Protein AF-V4BPS8-F1 (afdb_monomer_lite)

Organism: Lottia gigantea (NCBI:txid225164)

pLDDT: mean 82.81, std 18.41, range [32.12, 96.81]

Sequence (156 aa):
MDLLKAGKVRSAIPCNECEKPSCIYSQLKLSRDQEAVLQQIKEAYWFICGDGLDSDAVITRCCLTCTSPMESQYFSACSGCGLPAVCHYCGTLENLLDDYEDYKEDLYSKFSSVRPLCAPCRAKGLEAKTWGQIIKNKKENPTLNIRSRVYTIITE

Secondary structure (DSSP, 8-state):
--HHHHPEEEEEEE-TTT-PEEEEEESSPPPHHHHHHHHHHHHHS---TT---EETTEEEPTT--TTSPPPHHHHHHHHHHT-----TTT---TTBPPTTSHHHHHHHHHEEEE---BHHHHHTT----EEEE----S------------------

Radius of gyration: 17.67 Å; chains: 1; bounding box: 39×37×54 Å

Structure (mmCIF, N/CA/C/O backbone):
data_AF-V4BPS8-F1
#
_entry.id   AF-V4BPS8-F1
#
loop_
_atom_site.group_PDB
_atom_site.id
_atom_site.type_symbol
_atom_site.label_atom_id
_atom_site.label_alt_id
_atom_site.label_comp_id
_atom_site.label_asym_id
_atom_site.label_entity_id
_atom_site.label_seq_id
_atom_site.pdbx_PDB_ins_code
_atom_site.Cartn_x
_atom_site.Cartn_y
_atom_site.Cartn_z
_atom_site.occupancy
_atom_site.B_iso_or_equiv
_atom_site.auth_seq_id
_atom_site.auth_comp_id
_atom_site.auth_asym_id
_atom_site.auth_atom_id
_atom_site.pdbx_PDB_model_num
ATOM 1 N N . MET A 1 1 ? -23.279 -9.829 3.967 1.00 41.16 1 MET A N 1
ATOM 2 C CA . MET A 1 1 ? -23.171 -8.471 3.392 1.00 41.16 1 MET A CA 1
ATOM 3 C C . MET A 1 1 ? -21.688 -8.222 3.183 1.00 41.16 1 MET A C 1
ATOM 5 O O . MET A 1 1 ? -20.941 -8.334 4.139 1.00 41.16 1 MET A O 1
ATOM 9 N N . ASP A 1 2 ? -21.237 -8.037 1.947 1.00 55.34 2 ASP A N 1
ATOM 10 C CA . ASP A 1 2 ? -19.807 -7.995 1.614 1.00 55.34 2 ASP A CA 1
ATOM 11 C C . ASP A 1 2 ? -19.279 -6.565 1.841 1.00 55.34 2 ASP A C 1
ATOM 13 O O . ASP A 1 2 ? -19.266 -5.749 0.917 1.00 55.34 2 ASP A O 1
ATOM 17 N N . LEU A 1 3 ? -18.950 -6.213 3.096 1.00 56.47 3 LEU A N 1
ATOM 18 C CA . LEU A 1 3 ? -18.515 -4.857 3.483 1.00 56.47 3 LEU A CA 1
ATOM 19 C C . LEU A 1 3 ? -17.348 -4.350 2.608 1.00 56.47 3 LEU A C 1
ATOM 21 O O . LEU A 1 3 ? -17.255 -3.149 2.361 1.00 56.47 3 LEU A O 1
ATOM 25 N N . LEU A 1 4 ? -16.506 -5.249 2.079 1.00 61.03 4 LEU A N 1
ATOM 26 C CA . LEU A 1 4 ? -15.384 -4.921 1.190 1.00 61.03 4 LEU A CA 1
ATOM 27 C C . LEU A 1 4 ? -15.823 -4.401 -0.185 1.00 61.03 4 LEU A C 1
ATOM 29 O O . LEU A 1 4 ? -15.088 -3.635 -0.803 1.00 61.03 4 LEU A O 1
ATOM 33 N N . LYS A 1 5 ? -17.005 -4.791 -0.684 1.00 62.56 5 LYS A N 1
ATOM 34 C CA . LYS A 1 5 ? -17.502 -4.333 -1.995 1.00 62.56 5 LYS A CA 1
ATOM 35 C C . LYS A 1 5 ? -17.992 -2.884 -1.971 1.00 62.56 5 LYS A C 1
ATOM 37 O O . LYS A 1 5 ? -17.950 -2.226 -3.006 1.00 62.56 5 LYS A O 1
ATOM 42 N N . ALA A 1 6 ? -18.439 -2.392 -0.814 1.00 61.75 6 ALA A N 1
ATOM 43 C CA . ALA A 1 6 ? -18.946 -1.026 -0.641 1.00 61.75 6 ALA A CA 1
ATOM 44 C C . ALA A 1 6 ? -18.025 -0.121 0.204 1.00 61.75 6 ALA A C 1
ATOM 46 O O . ALA A 1 6 ? -18.181 1.101 0.193 1.00 61.75 6 ALA A O 1
ATOM 47 N N . GLY A 1 7 ? -17.073 -0.698 0.943 1.00 77.12 7 GLY A N 1
ATOM 48 C CA . GLY A 1 7 ? -16.160 0.023 1.825 1.00 77.12 7 GLY A CA 1
ATOM 49 C C . GLY A 1 7 ? -15.063 0.786 1.082 1.00 77.12 7 GLY A C 1
ATOM 50 O O . GLY A 1 7 ? -14.541 0.342 0.059 1.00 77.12 7 GLY A O 1
ATOM 51 N N . LYS A 1 8 ? -14.669 1.939 1.629 1.00 90.31 8 LYS A N 1
ATOM 52 C CA . LYS A 1 8 ? -13.466 2.671 1.210 1.00 90.31 8 LYS A CA 1
ATOM 53 C C . LYS A 1 8 ? -12.344 2.379 2.192 1.00 90.31 8 LYS A C 1
ATOM 55 O O . LYS A 1 8 ? -12.597 2.251 3.387 1.00 90.31 8 LYS A O 1
ATOM 60 N N . VAL A 1 9 ? -11.110 2.330 1.699 1.00 92.88 9 VAL A N 1
ATOM 61 C CA . VAL A 1 9 ? -9.936 2.310 2.577 1.00 92.88 9 VAL A CA 1
ATOM 62 C C . VAL A 1 9 ? -9.939 3.603 3.388 1.00 92.88 9 VAL A C 1
ATOM 64 O O . VAL A 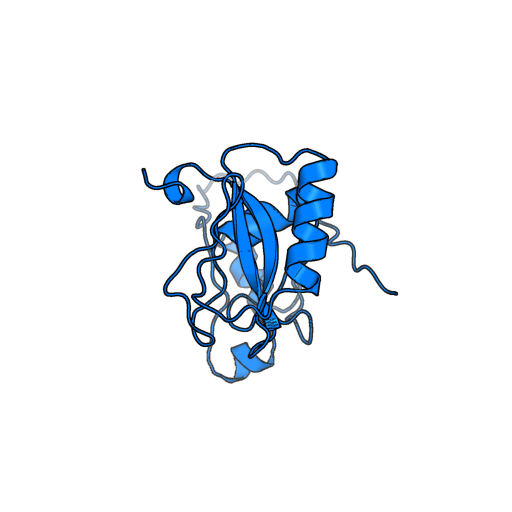1 9 ? -10.063 4.693 2.826 1.00 92.88 9 VAL A O 1
ATOM 67 N N . ARG A 1 10 ? -9.880 3.467 4.711 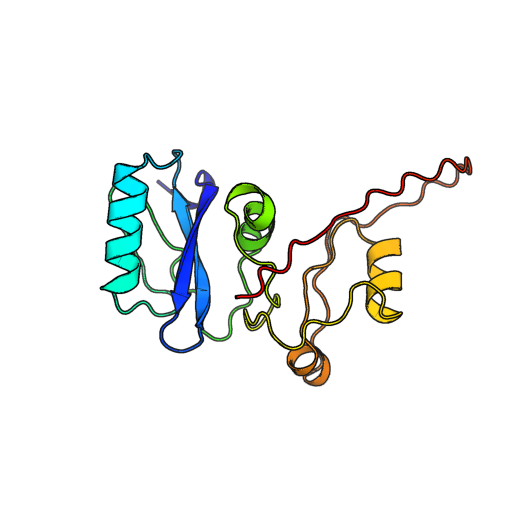1.00 92.75 10 A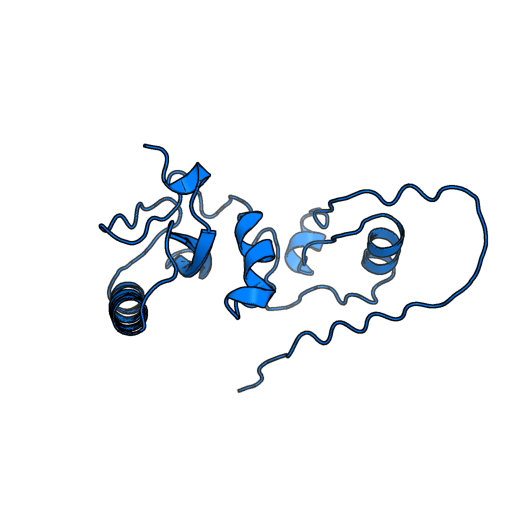RG A N 1
ATOM 68 C CA . ARG A 1 10 ? -9.824 4.582 5.668 1.00 92.75 10 ARG A CA 1
ATOM 69 C C . ARG A 1 10 ? -8.473 4.693 6.339 1.00 92.75 10 ARG A C 1
ATOM 71 O O . ARG A 1 10 ? -8.097 5.779 6.760 1.00 92.75 10 ARG A O 1
ATOM 78 N N . SER A 1 11 ? -7.756 3.582 6.434 1.00 93.38 11 SER A N 1
ATOM 79 C CA . SER A 1 11 ? -6.436 3.530 7.037 1.00 93.38 11 SER A CA 1
ATOM 80 C C . SER A 1 11 ? -5.701 2.260 6.611 1.00 93.38 11 SER A C 1
ATOM 82 O O . SER A 1 11 ? -6.225 1.474 5.820 1.00 93.38 11 SER A O 1
ATOM 84 N N . ALA A 1 12 ? -4.507 2.051 7.152 1.00 94.44 12 ALA A N 1
ATOM 85 C CA . ALA A 1 12 ? -3.761 0.808 7.019 1.00 94.44 12 ALA A CA 1
ATOM 86 C C . ALA A 1 12 ? -3.159 0.381 8.366 1.00 94.44 12 ALA A C 1
ATOM 88 O O . ALA A 1 12 ? -2.935 1.227 9.238 1.00 94.44 12 ALA A O 1
ATOM 89 N N . ILE A 1 13 ? -2.921 -0.920 8.519 1.00 93.75 13 ILE A N 1
ATOM 90 C CA . ILE A 1 13 ? -2.210 -1.541 9.647 1.00 93.75 13 ILE A CA 1
ATOM 91 C C . ILE A 1 13 ? -1.010 -2.327 9.096 1.00 93.75 13 ILE A C 1
ATOM 93 O O . ILE A 1 13 ? -1.184 -3.053 8.112 1.00 93.75 13 ILE A O 1
ATOM 97 N N . PRO A 1 14 ? 0.207 -2.157 9.639 1.00 94.50 14 PRO A N 1
ATOM 98 C CA . PRO A 1 14 ? 1.358 -2.940 9.204 1.00 94.50 14 PRO A CA 1
ATOM 99 C C . PRO A 1 14 ? 1.227 -4.397 9.657 1.00 94.50 14 PRO A C 1
ATOM 101 O O . PRO A 1 14 ? 0.733 -4.680 10.743 1.00 94.50 14 PRO A O 1
ATOM 104 N N . CYS A 1 15 ? 1.680 -5.326 8.820 1.00 95.25 15 CYS A N 1
ATOM 105 C CA . CYS A 1 15 ? 1.849 -6.723 9.206 1.00 95.25 15 CYS A CA 1
ATOM 106 C C . CYS A 1 15 ? 3.076 -6.885 10.109 1.00 95.25 15 CYS A C 1
ATOM 108 O O . CYS A 1 15 ? 4.170 -6.491 9.724 1.00 95.25 15 CYS A O 1
ATOM 110 N N . ASN A 1 16 ? 2.929 -7.532 11.260 1.00 95.44 16 ASN A N 1
ATOM 111 C CA . ASN A 1 16 ? 4.020 -7.775 12.200 1.00 95.44 16 ASN A CA 1
ATOM 112 C C . ASN A 1 16 ? 5.065 -8.797 11.700 1.00 95.44 16 ASN A C 1
ATOM 114 O O . ASN A 1 16 ? 6.132 -8.896 12.294 1.00 95.44 16 ASN A O 1
ATOM 118 N N . GLU A 1 17 ? 4.798 -9.542 10.618 1.00 95.56 17 GLU A N 1
ATOM 119 C CA . GLU A 1 17 ? 5.778 -10.470 10.018 1.00 95.56 17 GLU A CA 1
ATOM 120 C C . GLU A 1 17 ? 6.546 -9.890 8.826 1.00 95.56 17 GLU A C 1
ATOM 122 O O . GLU A 1 17 ? 7.709 -10.225 8.617 1.00 95.56 17 GLU A O 1
ATOM 127 N N . CYS A 1 18 ? 5.890 -9.083 7.988 1.00 94.56 18 CYS A N 1
ATOM 128 C CA . CYS A 1 18 ? 6.472 -8.609 6.724 1.00 94.56 18 CYS A CA 1
ATOM 129 C C . CYS A 1 18 ? 6.396 -7.096 6.527 1.00 94.56 18 CYS A C 1
ATOM 131 O O . CYS A 1 18 ? 6.753 -6.614 5.455 1.00 94.56 18 CYS A O 1
ATOM 133 N N . GLU A 1 19 ? 5.856 -6.371 7.509 1.00 94.38 19 GLU A N 1
ATOM 134 C CA . GLU A 1 19 ? 5.732 -4.908 7.571 1.00 94.38 19 GLU A CA 1
ATOM 135 C C . GLU A 1 19 ? 4.855 -4.273 6.482 1.00 94.38 19 GLU A C 1
ATOM 137 O O . GLU A 1 19 ? 4.542 -3.083 6.535 1.00 94.38 19 GLU A O 1
ATOM 142 N N . LYS A 1 20 ? 4.355 -5.064 5.525 1.00 94.75 20 LYS A N 1
ATOM 143 C CA . LYS A 1 20 ? 3.451 -4.580 4.481 1.00 94.75 20 LYS A CA 1
ATOM 144 C C . LYS A 1 20 ? 2.165 -4.004 5.084 1.00 94.75 20 LYS A C 1
ATOM 146 O O . LYS A 1 20 ? 1.505 -4.696 5.868 1.00 94.75 20 LYS A O 1
ATOM 151 N N . PRO A 1 21 ? 1.741 -2.800 4.663 1.00 94.81 21 PRO A N 1
ATOM 152 C CA . PRO A 1 21 ? 0.480 -2.238 5.114 1.00 94.81 21 PRO A CA 1
ATOM 153 C C . PRO A 1 21 ? -0.715 -2.995 4.520 1.00 94.81 21 PRO A C 1
ATOM 155 O O . PRO A 1 21 ? -0.863 -3.104 3.304 1.00 94.81 21 PRO A O 1
ATOM 158 N N . SER A 1 22 ? -1.615 -3.474 5.372 1.00 93.88 22 SER A N 1
ATOM 159 C CA . SER A 1 22 ? -2.903 -4.051 4.968 1.00 93.88 22 SER A CA 1
ATOM 160 C C . SER A 1 22 ? -4.011 -3.006 5.067 1.00 93.88 22 SER A C 1
ATOM 162 O O . SER A 1 22 ? -4.034 -2.213 6.012 1.00 93.88 22 SER A O 1
ATOM 164 N N . CYS A 1 23 ? -4.924 -2.966 4.091 1.00 94.12 23 CYS A N 1
ATOM 165 C CA . CYS A 1 23 ? -5.969 -1.946 4.071 1.00 94.12 23 CYS A CA 1
ATOM 166 C C . CYS A 1 23 ? -7.023 -2.196 5.148 1.00 94.12 23 CYS A C 1
ATOM 168 O O . CYS A 1 23 ? -7.546 -3.301 5.283 1.00 94.12 23 CYS A O 1
ATOM 170 N N . ILE A 1 24 ? -7.415 -1.118 5.821 1.00 93.56 24 ILE A N 1
ATOM 171 C CA . ILE A 1 24 ? -8.570 -1.081 6.713 1.00 93.56 24 ILE A CA 1
ATOM 172 C C . ILE A 1 24 ? -9.701 -0.363 5.987 1.00 93.56 24 ILE A C 1
ATOM 174 O O . ILE A 1 24 ? -9.578 0.809 5.611 1.00 93.56 24 ILE A O 1
ATOM 178 N N . TYR A 1 25 ? -10.806 -1.068 5.790 1.00 93.06 25 TYR A N 1
ATOM 179 C CA . TYR A 1 25 ? -11.984 -0.593 5.082 1.00 93.06 25 TYR A CA 1
ATOM 180 C C . TYR A 1 25 ? -13.085 -0.176 6.054 1.00 93.06 25 TYR A C 1
ATOM 182 O O . TYR A 1 25 ? -13.286 -0.801 7.089 1.00 93.06 25 TYR A O 1
ATOM 190 N N . SER A 1 26 ? -13.851 0.847 5.678 1.00 91.31 26 SER A N 1
ATOM 191 C CA . SER A 1 26 ? -15.128 1.182 6.313 1.00 91.31 26 SER A CA 1
ATOM 192 C C . SER A 1 26 ? -16.102 1.739 5.281 1.00 91.31 26 SER A C 1
ATOM 194 O O . SER A 1 26 ? -15.701 2.424 4.331 1.00 91.31 26 SER A O 1
ATOM 196 N N . GLN A 1 27 ? -17.395 1.474 5.465 1.00 88.75 27 GLN A N 1
ATOM 197 C CA . GLN A 1 27 ? -18.439 2.090 4.642 1.00 88.75 27 GLN A CA 1
ATOM 198 C C . GLN A 1 27 ? -18.536 3.597 4.911 1.00 88.75 27 GLN A C 1
ATOM 200 O O . GLN A 1 27 ? -18.674 4.401 3.986 1.00 88.75 27 GLN A O 1
ATOM 205 N N . LEU A 1 28 ? -18.386 4.000 6.173 1.00 88.38 28 LEU A N 1
ATOM 206 C CA . LEU A 1 28 ? -18.491 5.389 6.603 1.00 88.38 28 LEU A CA 1
ATOM 207 C C . LEU A 1 28 ? -17.109 6.023 6.751 1.00 88.38 28 LEU A C 1
ATOM 209 O O . LEU A 1 28 ? -16.077 5.351 6.729 1.00 88.38 28 LEU A O 1
ATOM 213 N N . LYS A 1 29 ? -17.074 7.356 6.804 1.00 89.56 29 LYS A N 1
ATOM 214 C CA . LYS A 1 29 ? -15.877 8.061 7.262 1.00 89.56 29 LYS A CA 1
ATOM 215 C C . LYS A 1 29 ? -15.809 7.881 8.777 1.00 89.56 29 LYS A C 1
ATOM 217 O O . LYS A 1 29 ? -16.833 8.040 9.434 1.00 89.56 29 LYS A O 1
ATOM 222 N N . LEU A 1 30 ? -14.632 7.548 9.291 1.00 89.88 30 LEU A N 1
ATOM 223 C CA . LEU A 1 30 ? -14.438 7.396 10.726 1.00 89.88 30 LEU A CA 1
ATOM 224 C C . LEU A 1 30 ? -14.568 8.761 11.416 1.00 89.88 30 LEU A C 1
ATOM 226 O O . LEU A 1 30 ? -14.156 9.789 10.869 1.00 89.88 30 LEU A O 1
ATOM 230 N N . SER A 1 31 ? -15.193 8.776 12.591 1.00 92.44 31 SER A N 1
ATOM 231 C CA . SER A 1 31 ? -15.121 9.919 13.500 1.00 92.44 31 SER A CA 1
ATOM 232 C C . SER A 1 31 ? -13.731 9.996 14.139 1.00 92.44 31 SER A C 1
ATOM 234 O O . SER A 1 31 ? -12.980 9.023 14.122 1.00 92.44 31 SER A O 1
ATOM 236 N N . ARG A 1 32 ? -13.396 11.134 14.758 1.00 92.06 32 ARG A N 1
ATOM 237 C CA . ARG A 1 32 ? -12.120 11.289 15.479 1.00 92.06 32 ARG A CA 1
ATOM 238 C C . ARG A 1 32 ? -11.953 10.253 16.592 1.00 92.06 32 ARG A C 1
ATOM 240 O O . ARG A 1 32 ? -10.871 9.705 16.753 1.00 92.06 32 ARG A O 1
ATOM 247 N N . ASP A 1 33 ? -13.031 9.949 17.311 1.00 92.00 33 ASP A N 1
ATOM 248 C CA . ASP A 1 33 ? -13.004 8.951 18.383 1.00 92.00 33 ASP A CA 1
ATOM 249 C C . ASP A 1 33 ? -12.771 7.544 17.817 1.00 92.00 33 ASP A C 1
ATOM 251 O O . ASP A 1 33 ? -11.975 6.782 18.356 1.00 92.00 33 ASP A O 1
ATOM 255 N N . GLN A 1 34 ? -13.399 7.215 16.682 1.00 91.44 34 GLN A N 1
ATOM 256 C CA . GLN A 1 34 ? -13.168 5.945 15.990 1.00 91.44 34 GLN A CA 1
ATOM 257 C C . GLN A 1 34 ? -11.740 5.840 15.443 1.00 91.44 34 GLN A C 1
ATOM 259 O O . GLN A 1 34 ? -11.149 4.767 15.498 1.00 91.44 34 GLN A O 1
ATOM 264 N N . GLU A 1 35 ? -11.175 6.935 14.929 1.00 92.00 35 GLU A N 1
ATOM 265 C CA . GLU A 1 35 ? -9.776 6.993 14.493 1.00 92.00 35 GLU A CA 1
ATOM 266 C C . GLU A 1 35 ? -8.815 6.775 15.671 1.00 92.00 35 GLU A C 1
ATOM 268 O O . GLU A 1 35 ? -7.866 6.005 15.539 1.00 92.00 35 GLU A O 1
ATOM 273 N N . ALA A 1 36 ? -9.086 7.380 16.833 1.00 92.12 36 ALA A N 1
ATOM 274 C CA . ALA A 1 36 ? -8.280 7.206 18.041 1.00 92.12 36 ALA A CA 1
ATOM 275 C C . ALA A 1 36 ? -8.342 5.768 18.583 1.00 92.12 36 ALA A C 1
ATOM 277 O O . ALA A 1 36 ? -7.306 5.178 18.886 1.00 92.12 36 ALA A O 1
ATOM 278 N N . VAL A 1 37 ? -9.538 5.172 18.647 1.00 91.75 37 VAL A N 1
ATOM 279 C CA . VAL A 1 37 ? -9.710 3.760 19.033 1.00 91.75 37 VAL A CA 1
ATOM 280 C C . VAL A 1 37 ? -8.994 2.842 18.045 1.00 91.75 37 VAL A C 1
ATOM 282 O O . VAL A 1 37 ? -8.281 1.928 18.449 1.00 91.75 37 VAL A O 1
ATOM 285 N N . LEU A 1 38 ? -9.129 3.104 16.743 1.00 91.50 38 LEU A N 1
ATOM 286 C CA . LEU A 1 38 ? -8.442 2.330 15.718 1.00 91.50 38 LEU A CA 1
ATOM 287 C C . LEU A 1 38 ? -6.920 2.416 15.869 1.00 91.50 38 LEU A C 1
ATOM 289 O O . LEU A 1 38 ? -6.233 1.418 15.671 1.00 91.50 38 LEU A O 1
ATOM 293 N N . GLN A 1 39 ? -6.389 3.585 16.221 1.00 92.12 39 GLN A N 1
ATOM 294 C CA . GLN A 1 39 ? -4.960 3.755 16.451 1.00 92.12 39 GLN A CA 1
ATOM 295 C C . GLN A 1 39 ? -4.473 2.913 17.638 1.00 92.12 39 GLN A C 1
ATOM 297 O O . GLN A 1 39 ? -3.488 2.194 17.498 1.00 92.12 39 GLN A O 1
ATOM 302 N N . GLN A 1 40 ? -5.214 2.898 18.749 1.00 91.56 40 GLN A N 1
ATOM 303 C CA . GLN A 1 40 ? -4.902 2.036 19.897 1.00 91.56 40 GLN A CA 1
ATOM 304 C C . GLN A 1 40 ? -4.936 0.549 19.528 1.00 91.56 40 GLN A C 1
ATOM 306 O O . GLN A 1 40 ? -4.064 -0.214 19.936 1.00 91.56 40 GLN A O 1
ATOM 311 N N . ILE A 1 41 ? -5.915 0.135 18.716 1.00 90.00 41 ILE A N 1
ATOM 312 C CA . ILE A 1 41 ? -6.002 -1.243 18.221 1.00 90.00 41 ILE A CA 1
ATOM 313 C C . ILE A 1 41 ? -4.755 -1.598 17.410 1.00 90.00 41 ILE A C 1
ATOM 315 O O . ILE A 1 41 ? -4.179 -2.653 17.637 1.00 90.00 41 ILE A O 1
ATOM 319 N N . LYS A 1 42 ? -4.303 -0.729 16.500 1.00 91.75 42 LYS A N 1
ATOM 320 C CA . LYS A 1 42 ? -3.095 -0.985 15.697 1.00 91.75 42 LYS A CA 1
ATOM 321 C C . LYS A 1 42 ? -1.825 -1.113 16.531 1.00 91.75 42 LYS A C 1
ATOM 323 O O . LYS A 1 42 ? -0.917 -1.824 16.126 1.00 91.75 42 LYS A O 1
ATOM 328 N N . GLU A 1 43 ? -1.747 -0.393 17.644 1.00 90.75 43 GLU A N 1
ATOM 329 C CA . GLU A 1 43 ? -0.587 -0.416 18.538 1.00 90.75 43 GLU A CA 1
ATOM 330 C C . GLU A 1 43 ? -0.588 -1.646 19.453 1.00 90.75 43 GLU A C 1
ATOM 332 O O . GLU A 1 43 ? 0.475 -2.166 19.785 1.00 90.75 43 GLU A O 1
ATOM 337 N N . ALA A 1 44 ? -1.768 -2.127 19.850 1.00 89.81 44 ALA A N 1
ATOM 338 C CA . ALA A 1 44 ? -1.908 -3.243 20.783 1.00 89.81 44 ALA A CA 1
ATOM 339 C C . ALA A 1 44 ? -2.065 -4.613 20.101 1.00 89.81 44 ALA A C 1
ATOM 341 O O . ALA A 1 44 ? -1.726 -5.639 20.692 1.00 89.81 44 ALA A O 1
ATOM 342 N N . TYR A 1 45 ? -2.625 -4.652 18.892 1.00 90.25 45 TYR A N 1
ATOM 343 C CA . TYR A 1 45 ? -2.960 -5.890 18.197 1.00 90.25 45 TYR A CA 1
ATOM 344 C C . TYR A 1 45 ? -1.794 -6.371 17.330 1.00 90.25 45 TYR A C 1
ATOM 346 O O . TYR A 1 45 ? -1.326 -5.662 16.442 1.00 90.25 45 TYR A O 1
ATOM 354 N N . TRP A 1 46 ? -1.362 -7.612 17.558 1.00 92.81 46 TRP A N 1
ATOM 355 C CA . TRP A 1 46 ? -0.394 -8.290 16.701 1.00 92.81 46 TRP A CA 1
ATOM 356 C C . TRP A 1 46 ? -1.086 -8.765 15.420 1.00 92.81 46 TRP A C 1
ATOM 358 O O . TRP A 1 46 ? -1.727 -9.813 15.405 1.00 92.81 46 TRP A O 1
ATOM 368 N N . PHE A 1 47 ? -0.980 -7.973 14.357 1.00 93.38 47 PHE A N 1
ATOM 369 C CA . PHE A 1 47 ? -1.637 -8.221 13.080 1.00 93.38 47 PHE A CA 1
ATOM 370 C C . PHE A 1 47 ? -0.716 -8.952 12.108 1.00 93.38 47 PHE A C 1
ATOM 372 O O . PHE A 1 47 ? 0.390 -8.489 11.830 1.00 93.38 47 PHE A O 1
ATOM 379 N N . ILE A 1 48 ? -1.191 -10.029 11.484 1.00 94.69 48 ILE A N 1
ATOM 380 C CA . ILE A 1 48 ? -0.489 -10.659 10.357 1.00 94.69 48 ILE A CA 1
ATOM 381 C C . ILE A 1 48 ? -1.324 -10.634 9.074 1.00 94.69 48 ILE A C 1
ATOM 383 O O . ILE A 1 48 ? -2.542 -10.459 9.083 1.00 94.69 48 ILE A O 1
ATOM 387 N N . CYS A 1 49 ? -0.663 -10.765 7.920 1.00 93.69 49 CYS A N 1
ATOM 388 C CA . CYS A 1 49 ? -1.358 -10.750 6.635 1.00 93.69 49 CYS A CA 1
ATOM 389 C C . CYS A 1 49 ? -2.427 -11.847 6.582 1.00 93.69 49 CYS A C 1
ATOM 391 O O . CYS A 1 49 ? -2.126 -13.021 6.777 1.00 93.69 49 CYS A O 1
ATOM 393 N N . GLY A 1 50 ? -3.652 -11.450 6.239 1.00 86.81 50 GLY A N 1
ATOM 394 C CA . GLY A 1 50 ? -4.782 -12.366 6.116 1.00 86.81 50 GLY A CA 1
ATOM 395 C C . GLY A 1 50 ? -5.642 -12.463 7.370 1.00 86.81 50 GLY A C 1
ATOM 396 O O . GLY A 1 50 ? -6.742 -13.011 7.260 1.00 86.81 50 GLY A O 1
ATOM 397 N N . ASP A 1 51 ? -5.206 -11.874 8.487 1.00 88.38 51 ASP A N 1
ATOM 398 C CA . ASP A 1 51 ? -6.037 -11.710 9.673 1.00 88.38 51 ASP A CA 1
ATOM 399 C C . ASP A 1 51 ? -7.251 -10.832 9.372 1.00 88.38 51 ASP A C 1
ATOM 401 O O . ASP A 1 51 ? -7.173 -9.787 8.710 1.00 88.38 51 ASP A O 1
ATOM 405 N N . GLY A 1 52 ? -8.390 -11.265 9.905 1.00 83.88 52 GLY A N 1
ATOM 406 C CA . GLY A 1 52 ? -9.594 -10.457 9.971 1.00 83.88 52 GLY A CA 1
ATOM 407 C C . GLY A 1 52 ? -9.539 -9.560 11.198 1.00 83.88 52 GLY A C 1
ATOM 408 O O . GLY A 1 52 ? -9.724 -10.029 12.316 1.00 83.88 52 GLY A O 1
ATOM 409 N N . LEU A 1 53 ? -9.326 -8.266 10.989 1.00 83.56 53 LEU A N 1
ATOM 410 C CA . LEU A 1 53 ? -9.646 -7.248 11.973 1.00 83.56 53 LEU A CA 1
ATOM 411 C C . LEU A 1 53 ? -11.110 -6.887 11.751 1.00 83.56 53 LEU A C 1
ATOM 413 O O . LEU A 1 53 ? -11.394 -6.056 10.897 1.00 83.56 53 LEU A O 1
ATOM 417 N N . ASP A 1 54 ? -12.022 -7.559 12.448 1.00 71.19 54 ASP A N 1
ATOM 418 C CA . ASP A 1 54 ? -13.461 -7.312 12.335 1.00 71.19 54 ASP A CA 1
ATOM 419 C C . ASP A 1 54 ? -13.966 -6.588 13.586 1.00 71.19 54 ASP A C 1
ATOM 421 O O . ASP A 1 54 ? -13.866 -7.082 14.708 1.00 71.19 54 ASP A O 1
ATOM 425 N N . SER A 1 55 ? -14.472 -5.378 13.380 1.00 77.06 55 SER A N 1
ATOM 426 C CA . SER A 1 55 ? -15.193 -4.595 14.378 1.00 77.06 55 SER A CA 1
ATOM 427 C C . SER A 1 55 ? -16.409 -3.973 13.704 1.00 77.06 55 SER A C 1
ATOM 429 O O . SER A 1 55 ? -16.421 -3.793 12.486 1.00 77.06 55 SER A O 1
ATOM 431 N N . ASP A 1 56 ? -17.385 -3.525 14.491 1.00 72.94 56 ASP A N 1
ATOM 432 C CA . ASP A 1 56 ? -18.622 -2.925 13.973 1.00 72.94 56 ASP A CA 1
ATOM 433 C C . ASP A 1 56 ? -18.406 -1.787 12.949 1.00 72.94 56 ASP A C 1
ATOM 435 O O . ASP A 1 56 ? -19.282 -1.512 12.127 1.00 72.94 56 ASP A O 1
ATOM 439 N N . ALA A 1 57 ? -17.249 -1.110 12.974 1.00 79.69 57 ALA A N 1
ATOM 440 C CA . ALA A 1 57 ? -16.955 0.034 12.110 1.00 79.69 57 ALA A CA 1
ATOM 441 C C . ALA A 1 57 ? -15.925 -0.233 11.001 1.00 79.69 57 ALA A C 1
ATOM 443 O O . ALA A 1 57 ? -15.921 0.497 10.000 1.00 79.69 57 ALA A O 1
ATOM 444 N N . VAL A 1 58 ? -15.033 -1.213 11.166 1.00 86.94 58 VAL A N 1
ATOM 445 C CA . VAL A 1 58 ? -13.915 -1.447 10.242 1.00 86.94 58 VAL A CA 1
ATOM 446 C C . VAL A 1 58 ? -13.651 -2.921 10.006 1.00 86.94 58 VAL A C 1
ATOM 448 O O . VAL A 1 58 ? -13.798 -3.729 10.917 1.00 86.94 58 VAL A O 1
ATOM 451 N N . ILE A 1 59 ? -13.194 -3.230 8.791 1.00 89.31 59 ILE A N 1
ATOM 452 C CA . ILE A 1 59 ? -12.770 -4.574 8.403 1.00 89.31 59 ILE A CA 1
ATOM 453 C C . ILE A 1 59 ? -11.442 -4.564 7.636 1.00 89.31 59 ILE A C 1
ATOM 455 O O . ILE A 1 59 ? -11.150 -3.616 6.900 1.00 89.31 59 ILE A O 1
ATOM 459 N N . THR A 1 60 ? -10.665 -5.639 7.729 1.00 89.44 60 THR A N 1
ATOM 460 C CA . THR A 1 60 ? -9.561 -5.942 6.798 1.00 89.44 60 THR A CA 1
ATOM 461 C C . THR A 1 60 ? -9.976 -7.016 5.795 1.00 89.44 60 THR A C 1
ATOM 463 O O . THR A 1 60 ? -10.986 -7.703 5.951 1.00 89.44 60 THR A O 1
ATOM 466 N N . ARG A 1 61 ? -9.205 -7.157 4.712 1.00 85.31 61 ARG A N 1
ATOM 467 C CA . ARG A 1 61 ? -9.387 -8.267 3.775 1.00 85.31 61 ARG A CA 1
ATOM 468 C C . ARG A 1 61 ? -8.693 -9.523 4.306 1.00 85.31 61 ARG A C 1
ATOM 470 O O . ARG A 1 61 ? -7.475 -9.537 4.459 1.00 85.31 61 ARG A O 1
ATOM 477 N N . CYS A 1 62 ? -9.464 -10.590 4.487 1.00 80.75 62 CYS A N 1
ATOM 478 C CA . CYS A 1 62 ? -8.935 -11.911 4.819 1.00 80.75 62 CYS A CA 1
ATOM 479 C C . CYS A 1 62 ? -8.253 -12.577 3.607 1.00 80.75 62 CYS A C 1
ATOM 481 O O . CYS A 1 62 ? -8.465 -12.179 2.458 1.00 80.75 62 CYS A O 1
ATOM 483 N N . CYS A 1 63 ? -7.466 -13.626 3.862 1.00 82.38 63 CYS A N 1
ATOM 484 C CA . CYS A 1 63 ? -6.796 -14.452 2.840 1.00 82.38 63 CYS A CA 1
ATOM 485 C C . CYS A 1 63 ? -5.690 -13.748 2.029 1.00 82.38 63 CYS A C 1
ATOM 487 O O . CYS A 1 63 ? -5.276 -14.246 0.982 1.00 82.38 63 CYS A O 1
ATOM 489 N N . LEU A 1 64 ? -5.190 -12.606 2.500 1.00 88.00 64 LEU A N 1
ATOM 490 C CA . LEU A 1 64 ? -3.930 -12.048 2.017 1.00 88.00 64 LEU A CA 1
ATOM 491 C C . LEU A 1 64 ? -2.758 -12.794 2.655 1.00 88.00 64 LEU A C 1
ATOM 493 O O . LEU A 1 64 ? -2.835 -13.211 3.800 1.00 88.00 64 LEU A O 1
ATOM 497 N N . THR A 1 65 ? -1.653 -12.929 1.931 1.00 93.44 65 THR A N 1
ATOM 498 C CA . THR A 1 65 ? -0.418 -13.530 2.455 1.00 93.44 65 THR A CA 1
ATOM 499 C C . THR A 1 65 ? 0.730 -12.524 2.442 1.00 93.44 65 THR A C 1
ATOM 501 O O . THR A 1 65 ? 0.738 -11.556 1.670 1.00 93.44 65 THR A O 1
ATOM 504 N N . CYS A 1 66 ? 1.784 -12.798 3.213 1.00 94.94 66 CYS A N 1
ATOM 505 C CA . CYS A 1 66 ? 3.032 -12.028 3.173 1.00 94.94 66 CYS A CA 1
ATOM 506 C C . CYS A 1 66 ? 3.704 -12.035 1.780 1.00 94.94 66 CYS A C 1
ATOM 508 O O . CYS A 1 66 ? 4.516 -11.164 1.479 1.00 94.94 66 CYS A O 1
ATOM 510 N N . THR A 1 67 ? 3.303 -12.924 0.867 1.00 93.75 67 THR A N 1
ATOM 511 C CA . THR A 1 67 ? 3.759 -12.949 -0.536 1.00 93.75 67 THR A CA 1
ATOM 512 C C . THR A 1 67 ? 2.798 -12.273 -1.518 1.00 93.75 67 THR A C 1
ATOM 514 O O . THR A 1 67 ? 3.180 -11.991 -2.651 1.00 93.75 67 THR A O 1
ATOM 517 N N . SER A 1 68 ? 1.567 -11.971 -1.098 1.00 93.81 68 SER A N 1
ATOM 518 C CA . SER A 1 68 ? 0.574 -11.294 -1.936 1.00 93.81 68 SER A CA 1
ATOM 519 C C . SER A 1 68 ? 0.980 -9.839 -2.219 1.00 93.81 68 SER A C 1
ATOM 521 O O . SER A 1 68 ? 1.440 -9.158 -1.300 1.00 93.81 68 SER A O 1
ATOM 523 N N . PRO A 1 69 ? 0.792 -9.312 -3.441 1.00 94.75 69 PRO A N 1
ATOM 524 C CA . PRO A 1 69 ? 1.001 -7.892 -3.710 1.00 94.75 69 PRO A CA 1
ATOM 525 C C . PRO A 1 69 ? 0.076 -6.995 -2.877 1.00 94.75 69 PRO A C 1
ATOM 527 O O . PRO A 1 69 ? -0.992 -7.417 -2.428 1.00 94.75 69 PRO A O 1
ATOM 530 N N . MET A 1 70 ? 0.465 -5.731 -2.735 1.00 95.19 70 MET A N 1
ATOM 531 C CA . MET A 1 70 ? -0.344 -4.680 -2.126 1.00 95.19 70 MET A CA 1
ATOM 532 C C . MET A 1 70 ? -1.693 -4.549 -2.836 1.00 95.19 70 MET A C 1
ATOM 534 O O . MET A 1 70 ? -1.784 -4.559 -4.069 1.00 95.19 70 MET A O 1
ATOM 538 N N . GLU A 1 71 ? -2.751 -4.354 -2.056 1.00 93.25 71 GLU A N 1
ATOM 539 C CA . GLU A 1 71 ? -4.093 -4.167 -2.595 1.00 93.25 71 GLU A CA 1
ATOM 540 C C . GLU A 1 71 ? -4.155 -2.929 -3.500 1.00 93.25 71 GLU A C 1
ATOM 542 O O . GLU A 1 71 ? -3.628 -1.865 -3.183 1.00 93.25 71 GLU A O 1
ATOM 547 N N . SER A 1 72 ? -4.853 -3.024 -4.634 1.00 90.19 72 SER A N 1
ATOM 548 C CA . SER A 1 72 ? -4.981 -1.883 -5.557 1.00 90.19 72 SER A CA 1
ATOM 549 C C . SER A 1 72 ? -5.676 -0.682 -4.908 1.00 90.19 72 SER A C 1
ATOM 551 O O . SER A 1 72 ? -5.379 0.465 -5.245 1.00 90.19 72 SER A O 1
ATOM 553 N N . GLN A 1 73 ? -6.585 -0.952 -3.968 1.00 91.69 73 GLN A N 1
ATOM 554 C CA . GLN A 1 73 ? -7.330 0.041 -3.206 1.00 91.69 73 GLN A CA 1
ATOM 555 C C . GLN A 1 73 ? -6.437 0.862 -2.270 1.00 91.69 73 GLN A C 1
ATOM 557 O O . GLN A 1 73 ? -6.735 2.039 -2.073 1.00 91.69 73 GLN A O 1
ATOM 562 N N . TYR A 1 74 ? -5.332 0.290 -1.769 1.00 94.56 74 TYR A N 1
ATOM 563 C CA . TYR A 1 74 ? -4.343 1.005 -0.956 1.00 94.56 74 TYR A CA 1
ATOM 564 C C . TYR A 1 74 ? -3.893 2.284 -1.670 1.00 94.56 74 TYR A C 1
ATOM 566 O O . TYR A 1 74 ? -4.011 3.395 -1.160 1.00 94.56 74 TYR A O 1
ATOM 574 N N . PHE A 1 75 ? -3.475 2.133 -2.925 1.00 92.69 75 PHE A N 1
ATOM 575 C CA . PHE A 1 75 ? -2.928 3.234 -3.707 1.00 92.69 75 PHE A CA 1
ATOM 576 C C . PHE A 1 75 ? -3.965 4.272 -4.127 1.00 92.69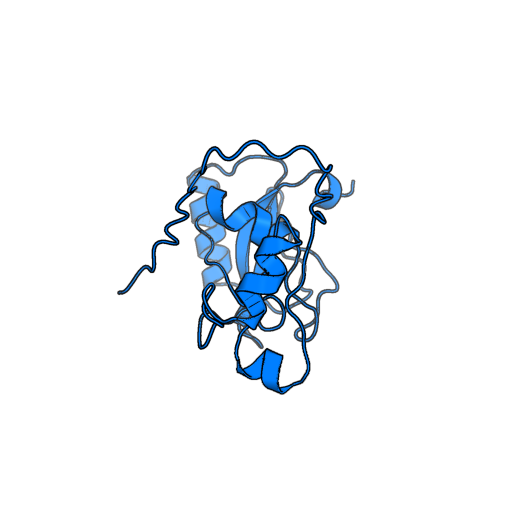 75 PHE A C 1
ATOM 578 O O . PHE A 1 75 ? -3.631 5.437 -4.326 1.00 92.69 75 PHE A O 1
ATOM 585 N N . SER A 1 76 ? -5.225 3.866 -4.288 1.00 89.69 76 SER A N 1
ATOM 586 C CA . SER A 1 76 ? -6.316 4.817 -4.518 1.00 89.69 76 SER A CA 1
ATOM 587 C C . SER A 1 76 ? -6.593 5.675 -3.279 1.00 89.69 76 SER A C 1
ATOM 589 O O . SER A 1 76 ? -7.150 6.763 -3.406 1.00 89.69 76 SER A O 1
ATOM 591 N N . ALA A 1 77 ? -6.201 5.203 -2.093 1.00 90.69 77 ALA A N 1
ATOM 592 C CA . ALA A 1 77 ? -6.400 5.892 -0.827 1.00 90.69 77 ALA A CA 1
ATOM 593 C C . ALA A 1 77 ? -5.211 6.758 -0.393 1.00 90.69 77 ALA A C 1
ATOM 595 O O . ALA A 1 77 ? -5.415 7.646 0.430 1.00 90.69 77 ALA A O 1
ATOM 596 N N . CYS A 1 78 ? -4.012 6.577 -0.966 1.00 89.44 78 CYS A N 1
ATOM 597 C CA . CYS A 1 78 ? -2.809 7.351 -0.624 1.00 89.44 78 CYS A CA 1
ATOM 598 C C . CYS A 1 78 ? -3.068 8.860 -0.503 1.00 89.44 78 CYS A C 1
ATOM 600 O O . CYS A 1 78 ? -2.821 9.447 0.546 1.00 89.44 78 CYS A O 1
ATOM 602 N N . SER A 1 79 ? -3.661 9.482 -1.527 1.00 81.56 79 SER A N 1
ATOM 603 C CA . SER A 1 79 ? -3.913 10.931 -1.523 1.00 81.56 79 SER A CA 1
ATOM 604 C C . SER A 1 79 ? -5.001 11.384 -0.540 1.00 81.56 79 SER A C 1
ATOM 606 O O . SER A 1 79 ? -5.011 12.544 -0.150 1.00 81.56 79 SER A O 1
ATOM 608 N N . GLY A 1 80 ? -5.941 10.508 -0.172 1.00 81.12 80 GLY A N 1
ATOM 609 C CA . GLY A 1 80 ? -7.082 10.859 0.685 1.00 81.12 80 GLY A CA 1
ATOM 610 C C . GLY A 1 80 ? -6.887 10.521 2.163 1.00 81.12 80 GLY A C 1
ATOM 611 O O . GLY A 1 80 ? -7.518 11.140 3.015 1.00 81.12 80 GLY A O 1
ATOM 612 N N . CYS A 1 81 ? -6.029 9.545 2.457 1.00 83.88 81 CYS A N 1
ATOM 613 C CA . CYS A 1 81 ? -5.779 9.021 3.799 1.00 83.88 81 CYS A CA 1
ATOM 614 C C . CYS A 1 81 ? -4.364 9.331 4.308 1.00 83.88 81 CYS A C 1
ATOM 616 O O . CYS A 1 81 ? -3.999 8.842 5.370 1.00 83.88 81 CYS A O 1
ATOM 618 N N . GLY A 1 82 ? -3.555 10.085 3.553 1.00 86.62 82 GLY A N 1
ATOM 619 C CA . GLY A 1 82 ? -2.163 10.369 3.919 1.00 86.62 82 GLY A CA 1
ATOM 620 C C . GLY A 1 82 ? -1.276 9.121 3.959 1.00 86.62 82 GLY A C 1
ATOM 621 O O . GLY A 1 82 ? -0.250 9.123 4.627 1.00 86.62 82 GLY A O 1
ATOM 622 N N . LEU A 1 83 ? -1.676 8.042 3.276 1.00 91.44 83 LEU A N 1
ATOM 623 C CA . LEU A 1 83 ? -0.891 6.809 3.234 1.00 91.44 83 LEU A CA 1
ATOM 624 C C . LEU A 1 83 ? 0.272 6.982 2.252 1.00 91.44 83 LEU A C 1
ATOM 626 O O . LEU A 1 83 ? 0.051 7.463 1.132 1.00 91.44 83 LEU A O 1
ATOM 630 N N . PRO A 1 84 ? 1.490 6.556 2.615 1.00 92.69 84 PRO A N 1
ATOM 631 C CA . PRO A 1 84 ? 2.647 6.764 1.768 1.00 92.69 84 PRO A CA 1
ATOM 632 C C . PRO A 1 84 ? 2.619 5.814 0.563 1.00 92.69 84 PRO A C 1
ATOM 634 O O . PRO A 1 84 ? 2.035 4.722 0.601 1.00 92.69 84 PRO A O 1
ATOM 637 N N . ALA A 1 85 ? 3.238 6.242 -0.534 1.00 91.94 85 ALA A N 1
ATOM 638 C CA . ALA A 1 85 ? 3.315 5.467 -1.765 1.00 91.94 85 ALA A CA 1
ATOM 639 C C . ALA A 1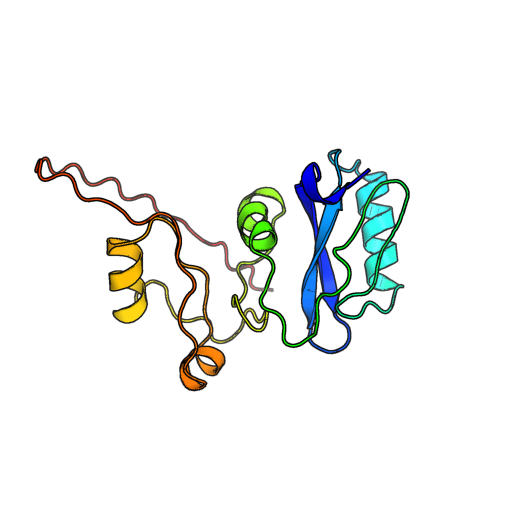 85 ? 4.418 4.402 -1.649 1.00 91.94 85 ALA A C 1
ATOM 641 O O . ALA A 1 85 ? 5.589 4.685 -1.866 1.00 91.94 85 ALA A O 1
ATOM 642 N N . VAL A 1 86 ? 4.033 3.174 -1.306 1.00 95.81 86 VAL A N 1
ATOM 643 C CA . VAL A 1 86 ? 4.950 2.038 -1.108 1.00 95.81 86 VAL A CA 1
ATOM 644 C C . VAL A 1 86 ? 5.143 1.197 -2.372 1.00 95.81 86 VAL A C 1
ATOM 646 O O . VAL A 1 86 ? 4.332 1.242 -3.297 1.00 95.81 86 VAL A O 1
ATOM 649 N N . CYS A 1 87 ? 6.175 0.352 -2.397 1.00 96.81 87 CYS A N 1
ATOM 650 C CA . CYS A 1 87 ? 6.358 -0.656 -3.439 1.00 96.81 87 CYS A CA 1
ATOM 651 C C . CYS A 1 87 ? 5.131 -1.577 -3.547 1.00 96.81 87 CYS A C 1
ATOM 653 O O . CYS A 1 87 ? 4.672 -2.146 -2.555 1.00 96.81 87 CYS A O 1
ATOM 655 N N . HIS A 1 88 ? 4.642 -1.799 -4.772 1.00 96.50 88 HIS A N 1
ATOM 656 C CA . HIS A 1 88 ? 3.467 -2.630 -5.038 1.00 96.50 88 HIS A CA 1
ATOM 657 C C . HIS A 1 88 ? 3.582 -4.073 -4.539 1.00 96.50 88 HIS A C 1
ATOM 659 O O . HIS A 1 88 ? 2.568 -4.677 -4.210 1.00 96.50 88 HIS A O 1
ATOM 665 N N . TYR A 1 89 ? 4.785 -4.635 -4.468 1.00 96.62 89 TYR A N 1
ATOM 666 C CA . TYR A 1 89 ? 4.957 -6.046 -4.121 1.00 96.62 89 TYR A CA 1
ATOM 667 C C . TYR A 1 89 ? 5.318 -6.253 -2.656 1.00 96.62 89 TYR A C 1
ATOM 669 O O . TYR A 1 89 ? 4.718 -7.095 -1.992 1.00 96.62 89 TYR A O 1
ATOM 677 N N . CYS A 1 90 ? 6.282 -5.486 -2.147 1.00 95.62 90 CYS A N 1
ATOM 678 C CA . CYS A 1 90 ? 6.827 -5.696 -0.809 1.00 95.62 90 CYS A CA 1
ATOM 679 C C . CYS A 1 90 ? 6.468 -4.606 0.201 1.00 95.62 90 CYS A C 1
ATOM 681 O O . CYS A 1 90 ? 6.933 -4.688 1.326 1.00 95.62 90 CYS A O 1
ATOM 683 N N . GLY A 1 91 ? 5.690 -3.585 -0.171 1.00 96.06 91 GLY A N 1
ATOM 684 C CA . GLY A 1 91 ? 5.207 -2.572 0.773 1.00 96.06 91 GLY A CA 1
ATOM 685 C C . GLY A 1 91 ? 6.277 -1.659 1.386 1.00 96.06 91 GLY A C 1
ATOM 686 O O . GLY A 1 91 ? 5.930 -0.832 2.219 1.00 96.06 91 GLY A O 1
ATOM 687 N N . THR A 1 92 ? 7.541 -1.754 0.963 1.00 95.56 92 THR A N 1
ATOM 688 C CA . THR A 1 92 ? 8.614 -0.868 1.445 1.00 95.56 92 THR A CA 1
ATOM 689 C C . THR A 1 92 ? 8.510 0.540 0.857 1.00 95.56 92 THR A C 1
ATOM 691 O O . THR A 1 92 ? 8.032 0.719 -0.270 1.00 95.56 92 THR A O 1
ATOM 694 N N . LEU A 1 93 ? 9.001 1.522 1.610 1.00 94.94 93 LEU A N 1
ATOM 695 C CA . LEU A 1 93 ? 9.253 2.893 1.157 1.00 94.94 93 LEU A CA 1
ATOM 696 C C . LEU A 1 93 ? 10.693 3.100 0.681 1.00 94.94 93 LEU A C 1
ATOM 698 O O . LEU A 1 93 ? 11.001 4.118 0.067 1.00 94.94 93 LEU A O 1
ATOM 702 N N . GLU A 1 94 ? 11.569 2.141 0.952 1.00 94.75 94 GLU A N 1
ATOM 703 C CA . GLU A 1 94 ? 12.987 2.253 0.659 1.00 94.75 94 GLU A CA 1
ATOM 704 C C . GLU A 1 94 ? 13.306 1.797 -0.762 1.00 94.75 94 GLU A C 1
ATOM 706 O O . GLU A 1 94 ? 12.686 0.877 -1.310 1.00 94.75 94 GLU A O 1
ATOM 711 N N . ASN A 1 95 ? 14.333 2.413 -1.352 1.00 93.75 95 ASN A N 1
ATOM 712 C CA . ASN A 1 95 ? 14.865 2.041 -2.664 1.00 93.75 95 ASN A CA 1
ATOM 713 C C . ASN A 1 95 ? 13.782 1.969 -3.754 1.00 93.75 95 ASN A C 1
ATOM 715 O O . ASN A 1 95 ? 13.835 1.104 -4.634 1.00 93.75 95 ASN A O 1
ATOM 719 N N . LEU A 1 96 ? 12.763 2.830 -3.668 1.00 94.88 96 LEU A N 1
ATOM 720 C CA . LEU A 1 96 ? 11.786 3.009 -4.735 1.00 94.88 96 LEU A CA 1
ATOM 721 C C . LEU A 1 96 ? 12.502 3.552 -5.972 1.00 94.88 96 LEU A C 1
ATOM 723 O O . LEU A 1 96 ? 13.321 4.458 -5.862 1.00 94.88 96 LEU A O 1
ATOM 727 N N . LEU A 1 97 ? 12.187 2.986 -7.137 1.00 92.56 97 LEU A N 1
ATOM 728 C CA . LEU A 1 97 ? 12.691 3.488 -8.412 1.00 92.56 97 LEU A CA 1
ATOM 729 C C . LEU A 1 97 ? 12.185 4.913 -8.624 1.00 92.56 97 LEU A C 1
ATOM 731 O O . LEU A 1 97 ? 10.997 5.176 -8.383 1.00 92.56 97 LEU A O 1
ATOM 735 N N . ASP A 1 98 ? 13.055 5.796 -9.103 1.00 85.88 98 ASP A N 1
ATOM 736 C CA . ASP A 1 98 ? 12.686 7.182 -9.378 1.00 85.88 98 ASP A CA 1
ATOM 737 C C . ASP A 1 98 ? 11.670 7.234 -10.534 1.00 85.88 98 ASP A C 1
ATOM 739 O O . ASP A 1 98 ? 11.722 6.442 -11.477 1.00 85.88 98 ASP A O 1
ATOM 743 N N . ASP A 1 99 ? 10.708 8.151 -10.451 1.00 76.81 99 ASP A N 1
ATOM 744 C CA . ASP A 1 99 ? 9.748 8.423 -11.521 1.00 76.81 99 ASP A CA 1
ATOM 745 C C . ASP A 1 99 ? 10.419 8.898 -12.821 1.00 76.81 99 ASP A C 1
ATOM 747 O O . ASP A 1 99 ? 9.812 8.750 -13.882 1.00 76.81 99 ASP A O 1
ATOM 751 N N . TYR A 1 100 ? 11.663 9.385 -12.748 1.00 70.31 100 TYR A N 1
ATOM 752 C CA . TYR A 1 100 ? 12.455 9.846 -13.896 1.00 70.31 100 TYR A CA 1
ATOM 753 C C . TYR A 1 100 ? 13.449 8.820 -14.459 1.00 70.31 100 TYR A C 1
ATOM 755 O O . TYR A 1 100 ? 14.220 9.153 -15.353 1.00 70.31 100 TYR A O 1
ATOM 763 N N . GLU A 1 101 ? 13.473 7.581 -13.965 1.00 80.12 101 GLU A N 1
ATOM 764 C CA . GLU A 1 101 ? 14.222 6.527 -14.657 1.00 80.12 101 GLU A CA 1
ATOM 765 C C . GLU A 1 101 ? 13.563 6.218 -16.012 1.00 80.12 101 GLU A C 1
ATOM 767 O O . GLU A 1 101 ? 12.341 6.050 -16.065 1.00 80.12 101 GLU A O 1
ATOM 772 N N . ASP A 1 102 ? 14.356 6.050 -17.083 1.00 81.88 102 ASP A N 1
ATOM 773 C CA . ASP A 1 102 ? 13.884 5.768 -18.458 1.00 81.88 102 ASP A CA 1
ATOM 774 C C . ASP A 1 102 ? 12.777 4.698 -18.506 1.00 81.88 102 ASP A C 1
ATOM 776 O O . ASP A 1 102 ? 11.792 4.793 -19.243 1.00 81.88 102 ASP A O 1
ATOM 780 N N . TYR A 1 103 ? 12.921 3.667 -17.669 1.00 85.06 103 TYR A N 1
ATOM 781 C CA . TYR A 1 103 ? 11.955 2.585 -17.519 1.00 85.06 103 TYR A CA 1
ATOM 782 C C . TYR A 1 103 ? 10.569 3.066 -17.055 1.00 85.06 103 TYR A C 1
ATOM 784 O O . TYR A 1 103 ? 9.552 2.619 -17.586 1.00 85.06 103 TYR A O 1
ATOM 792 N N . LYS A 1 104 ? 10.500 3.953 -16.059 1.00 84.56 104 LYS A N 1
ATOM 793 C CA . LYS A 1 104 ? 9.235 4.489 -15.544 1.00 84.56 104 LYS A CA 1
ATOM 794 C C . LYS A 1 104 ? 8.683 5.587 -16.444 1.00 84.56 104 LYS A C 1
ATOM 796 O O . LYS A 1 104 ? 7.466 5.629 -16.632 1.00 84.56 104 LYS A O 1
ATOM 801 N N . GLU A 1 105 ? 9.541 6.408 -17.045 1.00 86.62 105 GLU A N 1
ATOM 802 C CA . GLU A 1 105 ? 9.126 7.437 -18.002 1.00 86.62 105 GLU A CA 1
ATOM 803 C C . GLU A 1 105 ? 8.369 6.824 -19.194 1.00 86.62 105 GLU A C 1
ATOM 805 O O . GLU A 1 105 ? 7.261 7.261 -19.529 1.00 86.62 105 GLU A O 1
ATOM 810 N N . ASP A 1 106 ? 8.897 5.739 -19.775 1.00 89.38 106 ASP A N 1
ATOM 811 C CA . ASP A 1 106 ? 8.229 5.014 -20.860 1.00 89.38 106 ASP A CA 1
ATOM 812 C C . ASP A 1 106 ? 6.834 4.518 -20.444 1.00 89.38 106 ASP A C 1
ATOM 814 O O . ASP A 1 106 ? 5.859 4.673 -21.192 1.00 89.38 106 ASP A O 1
ATOM 818 N N . LEU A 1 107 ? 6.701 3.988 -19.225 1.00 92.25 107 LEU A N 1
ATOM 819 C CA . LEU A 1 107 ? 5.420 3.523 -18.697 1.00 92.25 107 LEU A CA 1
ATOM 820 C C . LEU A 1 107 ? 4.437 4.680 -18.485 1.00 92.25 107 LEU A C 1
ATOM 822 O O . LEU A 1 107 ? 3.280 4.573 -18.898 1.00 92.25 107 LEU A O 1
ATOM 826 N N . TYR A 1 108 ? 4.870 5.800 -17.908 1.00 90.38 108 TYR A N 1
ATOM 827 C CA . TYR A 1 108 ? 4.010 6.975 -17.736 1.00 90.38 108 TYR A CA 1
ATOM 828 C C . TYR A 1 108 ? 3.562 7.575 -19.077 1.00 90.38 108 TYR A C 1
ATOM 830 O O . TYR A 1 108 ? 2.460 8.116 -19.173 1.00 90.38 108 TYR A O 1
ATOM 838 N N . SER A 1 109 ? 4.349 7.413 -20.146 1.00 89.75 109 SER A N 1
ATOM 839 C CA . SER A 1 109 ? 3.951 7.844 -21.493 1.00 89.75 109 SER A CA 1
ATOM 840 C C . SER A 1 109 ? 2.797 7.015 -22.093 1.00 89.75 109 SER A C 1
ATOM 842 O O . SER A 1 109 ? 2.097 7.482 -23.002 1.00 89.75 109 SER A O 1
ATOM 844 N N . LYS A 1 110 ? 2.595 5.789 -21.587 1.00 92.75 110 LYS A N 1
ATOM 845 C CA . LYS A 1 110 ? 1.646 4.786 -22.104 1.00 92.75 110 LYS A CA 1
ATOM 846 C C . LYS A 1 110 ? 0.471 4.524 -21.171 1.00 92.75 110 LYS A C 1
ATOM 848 O O . LYS A 1 110 ? -0.558 4.034 -21.634 1.00 92.75 110 LYS A O 1
ATOM 853 N N . PHE A 1 111 ? 0.594 4.826 -19.882 1.00 93.19 111 PHE A N 1
ATOM 854 C CA . PHE A 1 111 ? -0.386 4.463 -18.863 1.00 93.19 111 PHE A CA 1
ATOM 855 C C . PHE A 1 111 ? -0.688 5.639 -17.937 1.00 93.19 111 PHE A C 1
ATOM 857 O O . PHE A 1 111 ? 0.201 6.347 -17.482 1.00 93.19 111 PHE A O 1
ATOM 864 N N . SER A 1 112 ? -1.965 5.809 -17.597 1.00 90.50 112 SER A N 1
ATOM 865 C CA . SER A 1 112 ? -2.422 6.846 -16.660 1.00 90.50 112 SER A CA 1
ATOM 866 C C . SER A 1 112 ? -1.978 6.618 -15.211 1.00 90.50 112 SER A C 1
ATOM 868 O O . SER A 1 112 ? -2.023 7.534 -14.389 1.00 90.50 112 SER A O 1
ATOM 870 N N . SER A 1 113 ? -1.598 5.385 -14.875 1.00 89.88 113 SER A N 1
ATOM 871 C CA . SER A 1 113 ? -1.133 5.015 -13.547 1.00 89.88 113 SER A CA 1
ATOM 872 C C . SER A 1 113 ? -0.054 3.950 -13.647 1.00 89.88 113 SER A C 1
ATOM 874 O O . SER A 1 113 ? -0.255 2.909 -14.275 1.00 89.88 113 SER A O 1
ATOM 876 N N . VAL A 1 114 ? 1.061 4.211 -12.972 1.00 93.00 114 VAL A N 1
ATOM 877 C CA . VAL A 1 114 ? 2.168 3.284 -12.742 1.00 93.00 114 VAL A CA 1
ATOM 878 C C . VAL A 1 114 ? 2.334 3.183 -11.228 1.00 93.00 114 VAL A C 1
ATOM 880 O O . VAL A 1 114 ? 2.403 4.200 -10.539 1.00 93.00 114 VAL A O 1
ATOM 883 N N . ARG A 1 115 ? 2.294 1.969 -10.673 1.00 94.12 115 ARG A N 1
ATOM 884 C CA . ARG A 1 115 ? 2.475 1.758 -9.231 1.00 94.12 115 ARG A CA 1
ATOM 885 C C . ARG A 1 115 ? 3.964 1.798 -8.872 1.00 94.12 115 ARG A C 1
ATOM 887 O O . ARG A 1 115 ? 4.772 1.310 -9.667 1.00 94.12 115 ARG A O 1
ATOM 894 N N . PRO A 1 116 ? 4.333 2.310 -7.683 1.00 95.06 116 PRO A N 1
ATOM 895 C CA . PRO A 1 116 ? 5.721 2.303 -7.247 1.00 95.06 116 PRO A CA 1
ATOM 896 C C . PRO A 1 116 ? 6.291 0.882 -7.209 1.00 95.06 116 PRO A C 1
ATOM 898 O O . PRO A 1 116 ? 5.606 -0.084 -6.860 1.00 95.06 116 PRO A O 1
ATOM 901 N N . LEU A 1 117 ? 7.565 0.770 -7.557 1.00 95.75 117 LEU A N 1
ATOM 902 C CA . LEU A 1 117 ? 8.342 -0.461 -7.559 1.00 95.75 117 LEU A CA 1
ATOM 903 C C . LEU A 1 117 ? 9.691 -0.137 -6.927 1.00 95.75 117 LEU A C 1
ATOM 905 O O . LEU A 1 117 ? 10.243 0.915 -7.228 1.00 95.75 117 LEU A O 1
ATOM 909 N N . CYS A 1 118 ? 10.214 -1.014 -6.073 1.00 95.69 118 CYS A N 1
ATOM 910 C CA . CYS A 1 118 ? 11.562 -0.865 -5.532 1.00 95.69 118 CYS A CA 1
ATOM 911 C C . CYS A 1 118 ? 12.602 -1.634 -6.356 1.00 95.69 118 CYS A C 1
ATOM 913 O O . CYS A 1 118 ? 12.286 -2.662 -6.969 1.00 95.69 118 CYS A O 1
ATOM 915 N N . ALA A 1 119 ? 13.852 -1.171 -6.321 1.00 95.19 119 ALA A N 1
ATOM 916 C CA . ALA A 1 119 ? 14.978 -1.805 -6.998 1.00 95.19 119 ALA A CA 1
ATOM 917 C C . ALA A 1 119 ? 15.151 -3.294 -6.623 1.00 95.19 119 ALA A C 1
ATOM 919 O O . ALA A 1 119 ? 15.288 -4.108 -7.538 1.00 95.19 119 ALA A O 1
ATOM 920 N N . PRO A 1 120 ? 15.025 -3.720 -5.344 1.00 96.00 120 PRO A N 1
ATOM 921 C CA . PRO A 1 120 ? 15.074 -5.143 -4.996 1.00 96.00 120 PRO A CA 1
ATOM 922 C C . PRO A 1 120 ? 13.989 -5.995 -5.670 1.00 96.00 120 PRO A C 1
ATOM 924 O O . PRO A 1 120 ? 14.249 -7.127 -6.071 1.00 96.00 120 PRO A O 1
ATOM 927 N N . CYS A 1 121 ? 12.766 -5.475 -5.816 1.00 96.44 121 CYS A N 1
ATOM 928 C CA . CYS A 1 121 ? 11.700 -6.191 -6.521 1.00 96.44 121 CYS A CA 1
ATOM 929 C C . CYS A 1 121 ? 11.959 -6.239 -8.030 1.00 96.44 121 CYS A C 1
ATOM 931 O O . CYS A 1 121 ? 11.746 -7.280 -8.649 1.00 96.44 121 CYS A O 1
ATOM 933 N N . ARG A 1 122 ? 12.480 -5.154 -8.616 1.00 95.06 122 ARG A N 1
ATOM 934 C CA . ARG A 1 122 ? 12.888 -5.130 -10.026 1.00 95.06 122 ARG A CA 1
ATOM 935 C C . ARG A 1 122 ? 14.006 -6.132 -10.315 1.00 95.06 122 ARG A C 1
ATOM 937 O O . ARG A 1 122 ? 13.919 -6.860 -11.297 1.00 95.06 122 ARG A O 1
ATOM 944 N N . ALA A 1 123 ? 15.000 -6.233 -9.433 1.00 95.38 123 ALA A N 1
ATOM 945 C CA . ALA A 1 123 ? 16.094 -7.200 -9.542 1.00 95.38 123 ALA A CA 1
ATOM 946 C C . ALA A 1 123 ? 15.611 -8.662 -9.480 1.00 95.38 123 ALA A C 1
ATOM 948 O O . ALA A 1 123 ? 16.231 -9.542 -10.069 1.00 95.38 123 ALA A O 1
ATOM 949 N N . LYS A 1 124 ? 14.468 -8.923 -8.829 1.00 96.12 124 LYS A N 1
ATOM 950 C CA . LYS A 1 124 ? 13.782 -10.230 -8.837 1.00 96.12 124 LYS A CA 1
ATOM 951 C C . LYS A 1 124 ? 12.970 -10.490 -10.117 1.00 96.12 124 LYS A C 1
ATOM 953 O O . LYS A 1 124 ? 12.259 -11.487 -10.187 1.00 96.12 124 LYS A O 1
ATOM 958 N N . GLY A 1 125 ? 13.038 -9.599 -11.105 1.00 95.75 125 GLY A N 1
ATOM 959 C CA . GLY A 1 125 ? 12.306 -9.708 -12.367 1.00 95.75 125 GLY A CA 1
ATOM 960 C C . GLY A 1 125 ? 10.858 -9.217 -12.306 1.00 95.75 125 GLY A C 1
ATOM 961 O O . GLY A 1 125 ? 10.096 -9.477 -13.231 1.00 95.75 125 GLY A O 1
ATOM 962 N N . LEU A 1 126 ? 10.452 -8.517 -11.239 1.00 95.69 126 LEU A N 1
ATOM 963 C CA . LEU A 1 126 ? 9.108 -7.945 -11.157 1.00 95.69 126 LEU A CA 1
ATOM 964 C C . LEU A 1 126 ? 9.014 -6.643 -11.959 1.00 95.69 126 LEU A C 1
ATOM 966 O O . LEU A 1 126 ? 9.963 -5.859 -12.052 1.00 95.69 126 LEU A O 1
ATOM 970 N N . GLU A 1 127 ? 7.829 -6.391 -12.505 1.00 95.00 127 GLU A N 1
ATOM 971 C CA . GLU A 1 127 ? 7.539 -5.196 -13.297 1.00 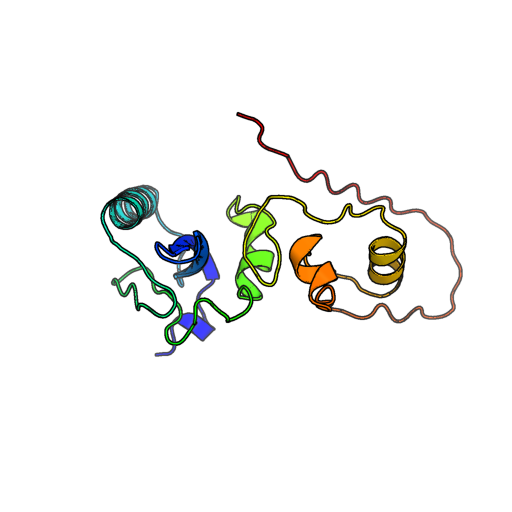95.00 127 GLU A CA 1
ATOM 972 C C . GLU A 1 127 ? 6.548 -4.280 -12.589 1.00 95.00 127 GLU A C 1
ATOM 974 O O . GLU A 1 127 ? 5.740 -4.709 -11.760 1.00 95.00 127 GLU A O 1
ATOM 979 N N . ALA A 1 128 ? 6.607 -2.993 -12.915 1.00 94.25 128 ALA A N 1
ATOM 980 C CA . ALA A 1 128 ? 5.746 -1.993 -12.317 1.00 94.25 128 ALA A CA 1
ATOM 981 C C . ALA A 1 128 ? 4.323 -2.238 -12.810 1.00 94.25 128 ALA A C 1
ATOM 983 O O . ALA A 1 128 ? 4.064 -2.382 -14.004 1.00 94.25 128 ALA A O 1
ATOM 984 N N . LYS A 1 129 ? 3.382 -2.307 -11.873 1.00 94.81 129 LYS A N 1
ATOM 985 C CA . LYS A 1 129 ? 1.991 -2.570 -12.216 1.00 94.81 129 LYS A CA 1
ATOM 986 C C . LYS A 1 129 ? 1.365 -1.311 -12.818 1.00 94.81 129 LYS A C 1
ATOM 988 O O . LYS A 1 129 ? 1.435 -0.245 -12.208 1.00 94.81 129 LYS A O 1
ATOM 993 N N . THR A 1 130 ? 0.720 -1.435 -13.977 1.00 94.00 130 THR A N 1
ATOM 994 C CA . THR A 1 130 ? 0.137 -0.302 -14.711 1.00 94.00 130 THR A CA 1
ATOM 995 C C . THR A 1 130 ? -1.376 -0.416 -14.905 1.00 94.00 130 THR A C 1
ATOM 997 O O . THR A 1 130 ? -1.944 -1.510 -14.877 1.00 94.00 130 THR A O 1
ATOM 1000 N N . TRP A 1 131 ? -2.038 0.731 -15.093 1.00 90.56 131 TRP A N 1
ATOM 1001 C CA . TRP A 1 131 ? -3.470 0.833 -15.401 1.00 90.56 131 TRP A CA 1
ATOM 1002 C C . TRP A 1 131 ? -3.798 2.007 -16.330 1.00 90.56 131 TRP A C 1
ATOM 1004 O O . TRP A 1 131 ? -3.119 3.036 -16.345 1.00 90.56 131 TRP A O 1
ATOM 1014 N N . GLY A 1 132 ? -4.913 1.866 -17.056 1.00 90.31 132 GLY A N 1
ATOM 1015 C CA . GLY A 1 132 ? -5.489 2.926 -17.885 1.00 90.31 132 GLY A CA 1
ATOM 1016 C C . GLY A 1 132 ? -4.574 3.284 -19.047 1.00 90.31 132 GLY A C 1
ATOM 1017 O O . GLY A 1 132 ? -3.994 4.367 -19.067 1.00 90.31 132 GLY A O 1
ATOM 1018 N N . GLN A 1 133 ? -4.409 2.342 -19.977 1.00 91.81 133 GLN A N 1
ATOM 1019 C CA . GLN A 1 133 ? -3.620 2.546 -21.187 1.00 91.81 133 GLN A CA 1
ATOM 1020 C C . GLN A 1 133 ? -4.115 3.791 -21.934 1.00 91.81 133 GLN A C 1
ATOM 1022 O O . GLN A 1 133 ? -5.305 3.937 -22.216 1.00 91.81 133 GLN A O 1
ATOM 1027 N N . ILE A 1 134 ? -3.191 4.700 -22.230 1.00 89.38 134 ILE A N 1
ATOM 1028 C CA . ILE A 1 134 ? -3.462 5.958 -22.912 1.00 89.38 134 ILE A CA 1
ATOM 1029 C C . ILE A 1 134 ? -3.517 5.661 -24.406 1.00 89.38 134 ILE A C 1
ATOM 1031 O O . ILE A 1 134 ? -2.496 5.469 -25.067 1.00 89.38 134 ILE A O 1
ATOM 1035 N N . ILE A 1 135 ? -4.727 5.630 -24.955 1.00 83.62 135 ILE A N 1
ATOM 1036 C CA . ILE A 1 135 ? -4.924 5.538 -26.399 1.00 83.62 135 ILE A CA 1
ATOM 1037 C C . ILE A 1 135 ? -4.700 6.939 -26.973 1.00 83.62 135 ILE A C 1
ATOM 1039 O O . ILE A 1 135 ? -5.553 7.820 -26.847 1.00 83.62 135 ILE A O 1
ATOM 1043 N N . LYS A 1 136 ? -3.534 7.173 -27.585 1.00 68.81 136 LYS A N 1
ATOM 1044 C CA . LYS A 1 136 ? -3.262 8.423 -28.307 1.00 68.81 136 LYS A CA 1
ATOM 1045 C C . LYS A 1 136 ? -4.099 8.442 -29.588 1.00 68.81 136 LYS A C 1
ATOM 1047 O O . LYS A 1 136 ? -3.691 7.907 -30.615 1.00 68.81 136 LYS A O 1
ATOM 1052 N N . ASN A 1 137 ? -5.272 9.073 -29.540 1.00 55.25 137 ASN A N 1
ATOM 1053 C CA . ASN A 1 137 ? -5.954 9.489 -30.761 1.00 55.25 137 ASN A CA 1
ATOM 1054 C C . ASN A 1 137 ? -5.059 10.512 -31.468 1.00 55.25 137 ASN A C 1
ATOM 1056 O O . ASN A 1 137 ? -4.673 11.519 -30.877 1.00 55.25 137 ASN A O 1
ATOM 1060 N N . LYS A 1 138 ? -4.705 10.235 -32.723 1.00 44.16 138 LYS A N 1
ATOM 1061 C CA . LYS A 1 138 ? -3.825 11.059 -33.559 1.00 44.16 138 LYS A CA 1
ATOM 1062 C C . LYS A 1 138 ? -4.521 12.386 -33.909 1.00 44.16 138 LYS A C 1
ATOM 1064 O O . LYS A 1 138 ? -5.069 12.542 -34.993 1.00 44.16 138 LYS A O 1
ATOM 1069 N N . LYS A 1 139 ? -4.563 13.326 -32.967 1.00 44.28 139 LYS A N 1
ATOM 1070 C CA . LYS A 1 139 ? -4.823 14.747 -33.214 1.00 44.28 139 LYS A CA 1
ATOM 1071 C C . LYS A 1 139 ? -3.808 15.540 -32.407 1.00 44.28 139 LYS A C 1
ATOM 1073 O O . LYS A 1 139 ? -3.961 15.725 -31.204 1.00 44.28 139 LYS A O 1
ATOM 1078 N N . GLU A 1 140 ? -2.741 15.936 -33.085 1.00 44.00 140 GLU A N 1
ATOM 1079 C CA . GLU A 1 140 ? -1.757 16.876 -32.565 1.00 44.00 140 GLU A CA 1
ATOM 1080 C C . GLU A 1 140 ? -2.452 18.200 -32.233 1.00 44.00 140 GLU A C 1
ATOM 1082 O O . GLU A 1 140 ? -3.053 18.835 -33.097 1.00 44.00 140 GLU A O 1
ATOM 1087 N N . ASN A 1 141 ? -2.378 18.608 -30.969 1.00 37.19 141 ASN A N 1
ATOM 1088 C CA . ASN A 1 141 ? -2.383 20.018 -30.601 1.00 37.19 141 ASN A CA 1
ATOM 1089 C C . ASN A 1 141 ? -1.630 20.165 -29.266 1.00 37.19 141 ASN A C 1
ATOM 1091 O O . ASN A 1 141 ? -2.080 19.614 -28.256 1.00 37.19 141 ASN A O 1
ATOM 1095 N N . PRO A 1 142 ? -0.450 20.811 -29.243 1.00 43.09 142 PRO A N 1
ATOM 1096 C CA . PRO A 1 142 ? 0.412 20.833 -28.075 1.00 43.09 142 PRO A CA 1
ATOM 1097 C C . PRO A 1 142 ? -0.006 21.964 -27.135 1.00 43.09 142 PRO A C 1
ATOM 1099 O O . PRO A 1 142 ? 0.369 23.117 -27.316 1.00 43.09 142 PRO A O 1
ATOM 1102 N N . THR A 1 143 ? -0.738 21.631 -26.078 1.00 38.97 143 THR A N 1
ATOM 1103 C CA . THR A 1 143 ? -0.741 22.451 -24.861 1.00 38.97 143 THR A CA 1
ATOM 1104 C C . THR A 1 143 ? -0.261 21.588 -23.708 1.00 38.97 143 THR A C 1
ATOM 1106 O O . THR A 1 143 ? -0.989 20.718 -23.227 1.00 38.97 143 THR A O 1
ATOM 1109 N N . LEU A 1 144 ? 0.996 21.817 -23.314 1.00 38.75 144 LEU A N 1
ATOM 1110 C CA . LEU A 1 144 ? 1.623 21.278 -22.110 1.00 38.75 144 LEU A CA 1
ATOM 1111 C C . LEU A 1 144 ? 0.680 21.466 -20.913 1.00 38.75 144 LEU A C 1
ATOM 1113 O O . LEU A 1 144 ? 0.405 22.592 -20.507 1.00 38.75 144 LEU A O 1
ATOM 1117 N N . ASN A 1 145 ? 0.224 20.365 -20.320 1.00 36.16 145 ASN A N 1
ATOM 1118 C CA . ASN A 1 145 ? -0.370 20.374 -18.989 1.00 36.16 145 ASN A CA 1
ATOM 1119 C C . ASN A 1 145 ? 0.584 19.628 -18.058 1.00 36.16 145 ASN A C 1
ATOM 1121 O O . ASN A 1 145 ? 0.463 18.421 -17.847 1.00 36.16 145 ASN A O 1
ATOM 1125 N N . ILE A 1 146 ? 1.586 20.355 -17.562 1.00 42.81 146 ILE A N 1
ATOM 1126 C CA . ILE A 1 146 ? 2.477 19.881 -16.506 1.00 42.81 146 ILE A CA 1
ATOM 1127 C C . ILE A 1 146 ? 1.640 19.841 -15.225 1.00 42.81 146 ILE A C 1
ATOM 1129 O O . ILE A 1 146 ? 1.484 20.843 -14.531 1.00 42.81 146 ILE A O 1
ATOM 1133 N N . ARG A 1 147 ? 1.067 18.678 -14.910 1.00 41.09 147 ARG A N 1
ATOM 1134 C CA . ARG A 1 147 ? 0.580 18.398 -13.558 1.00 41.09 147 ARG A CA 1
ATOM 1135 C C . ARG A 1 147 ? 1.751 17.884 -12.736 1.00 41.09 147 ARG A C 1
ATOM 1137 O O . ARG A 1 147 ? 2.009 16.686 -12.696 1.00 41.09 147 ARG A O 1
ATOM 1144 N N . SER A 1 148 ? 2.437 18.806 -12.076 1.00 41.38 148 SER A N 1
ATOM 1145 C CA . SER A 1 148 ? 3.340 18.512 -10.972 1.00 41.38 148 SER A CA 1
ATOM 1146 C C . SER A 1 148 ? 2.569 17.763 -9.878 1.00 41.38 148 SER A C 1
ATOM 1148 O O . SER A 1 148 ? 1.617 18.280 -9.294 1.00 41.38 148 SER A O 1
ATOM 1150 N N . ARG A 1 149 ? 2.958 16.513 -9.612 1.00 47.00 149 ARG A N 1
ATOM 1151 C CA . ARG A 1 149 ? 2.572 15.798 -8.392 1.00 47.00 149 ARG A CA 1
ATOM 1152 C C . ARG A 1 149 ? 3.795 15.731 -7.499 1.00 47.00 149 ARG A C 1
ATOM 1154 O O . ARG A 1 149 ? 4.657 14.882 -7.668 1.00 47.00 149 ARG A O 1
ATOM 1161 N N . VAL A 1 150 ? 3.856 16.682 -6.576 1.00 36.81 150 VAL A N 1
ATOM 1162 C CA . VAL A 1 150 ? 4.776 16.654 -5.444 1.00 36.81 150 VAL A CA 1
ATOM 1163 C C . VAL A 1 150 ? 4.273 15.559 -4.509 1.00 36.81 150 VAL A C 1
ATOM 1165 O O . VAL A 1 150 ? 3.215 15.704 -3.899 1.00 36.81 150 VAL A O 1
ATOM 1168 N N . TYR A 1 151 ? 4.992 14.444 -4.435 1.00 43.34 151 TYR A N 1
ATOM 1169 C CA . TYR A 1 151 ? 4.843 13.523 -3.318 1.00 43.34 151 TYR A CA 1
ATOM 1170 C C . TYR A 1 151 ? 5.650 14.111 -2.165 1.00 43.34 151 TYR A C 1
ATOM 1172 O O . TYR A 1 151 ? 6.869 14.232 -2.251 1.00 43.34 151 TYR A O 1
ATOM 1180 N N . THR A 1 152 ? 4.960 14.569 -1.122 1.00 32.12 152 THR A N 1
ATOM 1181 C CA . THR A 1 152 ? 5.606 15.074 0.088 1.00 32.12 152 THR A CA 1
ATOM 1182 C C . THR A 1 152 ? 6.357 13.920 0.743 1.00 32.12 152 THR A C 1
ATOM 1184 O O . THR A 1 152 ? 5.744 13.013 1.303 1.00 32.12 152 THR A O 1
ATOM 1187 N N . ILE A 1 153 ? 7.684 13.946 0.636 1.00 37.09 153 ILE A N 1
ATOM 1188 C CA . ILE A 1 153 ? 8.570 13.133 1.462 1.00 37.09 153 ILE A CA 1
ATOM 1189 C C . ILE A 1 153 ? 8.498 13.755 2.855 1.00 37.09 153 ILE A C 1
ATOM 1191 O O . ILE A 1 153 ? 8.925 14.891 3.050 1.00 37.09 153 ILE A O 1
ATOM 1195 N N . ILE A 1 154 ? 7.879 13.051 3.798 1.00 35.22 154 ILE A N 1
ATOM 1196 C CA . ILE A 1 154 ? 7.981 13.396 5.214 1.00 35.22 154 ILE A CA 1
ATOM 1197 C C . ILE A 1 154 ? 9.343 12.858 5.653 1.00 35.22 154 ILE A C 1
ATOM 1199 O O . ILE A 1 154 ? 9.505 11.649 5.797 1.00 35.22 154 ILE A O 1
ATOM 1203 N N . THR A 1 155 ? 10.335 13.737 5.764 1.00 35.72 155 THR A N 1
ATOM 1204 C CA . THR A 1 155 ? 11.558 13.463 6.525 1.00 35.72 155 THR A CA 1
ATOM 1205 C C . THR A 1 155 ? 11.309 13.844 7.979 1.00 35.72 155 THR A C 1
ATOM 1207 O O . THR A 1 155 ? 10.676 14.872 8.230 1.00 35.72 155 THR A O 1
ATOM 1210 N N . GLU A 1 156 ? 11.772 12.986 8.885 1.00 35.28 156 GLU A N 1
ATOM 1211 C CA . GLU A 1 156 ? 11.737 13.149 10.345 1.00 35.28 156 GLU A CA 1
ATOM 1212 C C . GLU A 1 156 ? 12.339 14.475 10.835 1.00 35.28 156 GLU A C 1
ATOM 1214 O O . GLU A 1 156 ? 13.285 14.985 10.185 1.00 35.28 156 GLU A O 1
#

Foldseek 3Di:
DPQVVQWAFQDWAAAPPQRATFTKTFNDHDDPVRVVVVVVCSVPDNHHAQDWPDDPGITTHHPGHQQHFHDPSQVVCCVPNVRAQAARGRRDPPQWDDCPDPLNVVQVVFAVDWGIHHPVCVVVVDDTDGHHTDDPDPDDDDDDDPPDDDPDDDDD